Protein AF-A0A945PPF4-F1 (afdb_monomer)

Mean predicted aligned error: 4.34 Å

Foldseek 3Di:
DPDDDDDDDPDQFDADPNDTDGPVVLVVVLVVLLVVLCQQAPLQDCNHLQNVQLQDDAPDWRFGALLVLVLLVVQLVVCVVVVNPRFQQLVLVCLVCCVGNNHDPNDDDDPVSVVVSVVQGDSVQKDWQSVDVRTTIHGNDSSTGGHSVPPSVVSSVVVSVD

Radius of gyration: 17.94 Å; Cα contacts (8 Å, |Δi|>4): 223; chains: 1; bounding box: 41×38×49 Å

pLDDT: mean 92.94, std 6.59, range [69.12, 98.62]

Secondary structure (DSSP, 8-state):
--S-------SSEEEETTEEEEHHHHHHHHHHHHHHHHHHH-TT-TTSHHHHHTTSPTT--EE--HHHHHHHHHHHHHHHHTTTSS-TT-HHHHHHTT-SSS-----PPPHHHHHHHHHT--GGGEEEESSSSS-EEEESSTT-----TTTHHHHHHHHHT-

Sequence (162 aa):
MGTTWHATIVETAVFTNGNAIPTTVAFEAIVETLARVDTRMSTYKASSEISRFAQAAANTLFPVSQETCTVVTEALRIAALSKGAYDPTIMPLVNLWGFGPAKRELTAPDSAALQEALNLVDFTAIQSLADETPASLMRTRDDVSLDLSSVAKGYGVDVAAL

Nearest PDB structures (foldseek):
  6nxi-assembly1_A  TM=9.435E-01  e=2.105E-10  Vibrio cholerae
  4xgw-assembly2_D  TM=9.174E-01  e=3.645E-09  Escherichia coli K-12
  4xgv-assembly1_A  TM=8.963E-01  e=2.426E-09  Escherichia coli K-12
  3pnd-assembly2_D  TM=8.710E-01  e=2.037E-09  Salmonella enterica subsp. enterica serovar Typhimurium
  4xgv-assembly4_D  TM=9.224E-01  e=5.807E-09  Escherichia coli K-12

Structure (mmCIF, N/CA/C/O backbone):
data_AF-A0A945PPF4-F1
#
_entry.id   AF-A0A945PPF4-F1
#
loop_
_atom_site.group_PDB
_atom_site.id
_atom_site.type_symbol
_atom_site.label_atom_id
_atom_site.label_alt_id
_atom_site.label_comp_id
_atom_site.label_asym_id
_atom_site.label_entity_id
_atom_site.label_seq_id
_atom_site.pdbx_PDB_ins_code
_atom_site.Cartn_x
_atom_site.Cartn_y
_atom_site.Cartn_z
_atom_site.occupancy
_atom_site.B_iso_or_equiv
_atom_site.auth_seq_id
_atom_site.auth_comp_id
_atom_site.auth_asym_id
_atom_site.auth_atom_id
_atom_site.pdbx_PDB_model_num
ATOM 1 N N . MET A 1 1 ? 9.824 -6.946 -0.889 1.00 78.00 1 MET A N 1
ATOM 2 C CA . MET A 1 1 ? 8.444 -7.473 -0.884 1.00 78.00 1 MET A CA 1
ATOM 3 C C . MET A 1 1 ? 8.358 -8.902 -0.327 1.00 78.00 1 MET A C 1
ATOM 5 O O . MET A 1 1 ? 7.469 -9.642 -0.731 1.00 78.00 1 MET A O 1
ATOM 9 N N . GLY A 1 2 ? 9.260 -9.319 0.580 1.00 84.25 2 GLY A N 1
ATOM 10 C CA . GLY A 1 2 ? 9.201 -10.633 1.255 1.00 84.25 2 GLY A CA 1
ATOM 11 C C . GLY A 1 2 ? 9.084 -11.870 0.348 1.00 84.25 2 GLY A C 1
ATOM 12 O O . GLY A 1 2 ? 8.633 -12.914 0.800 1.00 84.25 2 GLY A O 1
ATOM 13 N N . THR A 1 3 ? 9.420 -11.749 -0.936 1.00 92.94 3 THR A N 1
ATOM 14 C CA . THR A 1 3 ? 9.198 -12.764 -1.971 1.00 92.94 3 THR A CA 1
ATOM 15 C C . THR A 1 3 ? 10.302 -12.678 -3.024 1.00 92.94 3 THR A C 1
ATOM 17 O O . THR A 1 3 ? 11.169 -11.804 -2.938 1.00 92.94 3 THR A O 1
ATOM 20 N N . THR A 1 4 ? 10.276 -13.576 -4.004 1.00 94.06 4 THR A N 1
ATOM 21 C CA . THR A 1 4 ? 11.195 -13.579 -5.148 1.00 94.06 4 THR A CA 1
ATOM 22 C C . THR A 1 4 ? 10.525 -12.963 -6.375 1.00 94.06 4 THR A C 1
ATOM 24 O O . THR A 1 4 ? 9.300 -12.900 -6.461 1.00 94.06 4 THR A O 1
ATOM 27 N N . TRP A 1 5 ? 11.328 -12.481 -7.318 1.00 94.25 5 TRP A N 1
ATOM 28 C CA . TRP A 1 5 ? 10.865 -11.988 -8.613 1.00 94.25 5 TRP A CA 1
ATOM 29 C C . TRP A 1 5 ? 11.662 -12.678 -9.720 1.00 94.25 5 TRP A C 1
ATOM 31 O O . TRP A 1 5 ? 12.764 -13.180 -9.490 1.00 94.25 5 TRP A O 1
ATOM 41 N N . HIS A 1 6 ? 11.088 -12.717 -10.916 1.00 93.56 6 HIS A N 1
ATOM 42 C CA . HIS A 1 6 ? 11.718 -13.271 -12.104 1.00 93.56 6 HIS A CA 1
ATOM 43 C C . HIS A 1 6 ? 11.379 -12.379 -13.296 1.00 93.56 6 HIS A C 1
ATOM 45 O O . HIS A 1 6 ? 10.218 -12.020 -13.477 1.00 93.56 6 HIS A O 1
ATOM 51 N N . ALA A 1 7 ? 12.383 -12.044 -14.104 1.00 91.88 7 ALA A N 1
ATOM 52 C CA . ALA A 1 7 ? 12.201 -11.354 -15.373 1.00 91.88 7 ALA A CA 1
ATOM 53 C C . ALA A 1 7 ? 12.996 -12.079 -16.463 1.00 91.88 7 ALA A C 1
ATOM 55 O O . ALA A 1 7 ? 14.106 -12.555 -16.219 1.00 91.88 7 ALA A O 1
ATOM 56 N N . THR A 1 8 ? 12.419 -12.154 -17.660 1.00 90.62 8 THR A N 1
ATOM 57 C CA . THR A 1 8 ? 13.063 -12.694 -18.860 1.00 90.62 8 THR A CA 1
ATOM 58 C C . THR A 1 8 ? 13.116 -11.590 -19.906 1.00 90.62 8 THR A C 1
ATOM 60 O O . THR A 1 8 ? 12.084 -11.016 -20.243 1.00 90.62 8 THR A O 1
ATOM 63 N N . ILE A 1 9 ? 14.310 -11.314 -20.429 1.00 87.75 9 ILE A N 1
ATOM 64 C CA . ILE A 1 9 ? 14.533 -10.352 -21.511 1.00 87.75 9 ILE A CA 1
ATOM 65 C C . ILE A 1 9 ? 15.003 -11.152 -22.727 1.00 87.75 9 ILE A C 1
ATOM 67 O O . ILE A 1 9 ? 15.995 -11.874 -22.645 1.00 87.75 9 ILE A O 1
ATOM 71 N N . VAL A 1 10 ? 14.252 -11.075 -23.828 1.00 84.12 10 VAL A N 1
ATOM 72 C CA . VAL A 1 10 ? 14.478 -11.901 -25.032 1.00 84.12 10 VAL A CA 1
ATOM 73 C C . VAL A 1 10 ? 15.497 -11.260 -25.986 1.00 84.12 10 VAL A C 1
ATOM 75 O O . VAL A 1 10 ? 16.092 -11.948 -26.812 1.00 84.12 10 VAL A O 1
ATOM 78 N N . GLU A 1 11 ? 15.745 -9.957 -25.851 1.00 77.88 11 GLU A N 1
ATOM 79 C CA . GLU A 1 11 ? 16.664 -9.201 -26.704 1.00 77.88 11 GLU A CA 1
ATOM 80 C C . GLU A 1 11 ? 18.039 -9.001 -26.048 1.00 77.88 11 GLU A C 1
ATOM 82 O O . GLU A 1 11 ? 18.174 -8.882 -24.827 1.00 77.88 11 GLU A O 1
ATOM 87 N N . THR A 1 12 ? 19.084 -8.924 -26.877 1.00 69.19 12 THR A N 1
ATOM 88 C CA . THR A 1 12 ? 20.457 -8.617 -26.433 1.00 69.19 12 THR A CA 1
ATOM 89 C C . THR A 1 12 ? 20.653 -7.147 -26.051 1.00 69.19 12 THR A C 1
ATOM 91 O O . THR A 1 12 ? 21.686 -6.795 -25.482 1.00 69.19 12 THR A O 1
ATOM 94 N N . ALA A 1 13 ? 19.687 -6.288 -26.383 1.00 74.00 13 ALA A N 1
ATOM 95 C CA . ALA A 1 13 ? 19.625 -4.895 -25.974 1.00 74.00 13 ALA A CA 1
ATOM 96 C C . ALA A 1 13 ? 18.167 -4.507 -25.705 1.00 74.00 13 ALA A C 1
ATOM 98 O O . ALA A 1 13 ? 17.277 -4.970 -26.407 1.00 74.00 13 ALA A O 1
ATOM 99 N N . VAL A 1 14 ? 17.934 -3.659 -24.706 1.00 79.19 14 VAL A N 1
ATOM 100 C CA . VAL A 1 14 ? 16.617 -3.079 -24.402 1.00 79.19 14 VAL A CA 1
ATOM 101 C C . VAL A 1 14 ? 16.599 -1.651 -24.926 1.00 79.19 14 VAL A C 1
ATOM 103 O O . VAL A 1 14 ? 17.584 -0.933 -24.772 1.00 79.19 14 VAL A O 1
ATOM 106 N N . PHE A 1 15 ? 15.506 -1.217 -25.547 1.00 79.38 15 PHE A N 1
ATOM 107 C CA . PHE A 1 15 ? 15.390 0.153 -26.045 1.00 79.38 15 PHE A CA 1
ATOM 108 C C . PHE A 1 15 ? 14.662 1.033 -25.034 1.00 79.38 15 PHE A C 1
ATOM 110 O O . PHE A 1 15 ? 13.486 0.818 -24.760 1.00 79.38 15 PHE A O 1
ATOM 117 N N . THR A 1 16 ? 15.340 2.059 -24.522 1.00 77.25 16 THR A N 1
ATOM 118 C CA . THR A 1 16 ? 14.752 3.064 -23.626 1.00 77.25 16 THR A CA 1
ATOM 119 C C . THR A 1 16 ? 14.950 4.449 -24.234 1.00 77.25 16 THR A C 1
ATOM 121 O O . THR A 1 16 ? 16.053 4.813 -24.647 1.00 77.25 16 THR A O 1
ATOM 124 N N . ASN A 1 17 ? 13.871 5.226 -24.376 1.00 80.56 17 ASN A N 1
ATOM 125 C CA . ASN A 1 17 ? 13.903 6.552 -25.018 1.00 80.56 17 ASN A CA 1
ATOM 126 C C . ASN A 1 17 ? 14.636 6.573 -26.381 1.00 80.56 17 ASN A C 1
ATOM 128 O O . ASN A 1 17 ? 15.354 7.520 -26.700 1.00 80.56 17 ASN A O 1
ATOM 132 N N . GLY A 1 18 ? 14.490 5.503 -27.171 1.00 81.38 18 GLY A N 1
ATOM 133 C CA . GLY A 1 18 ? 15.135 5.348 -28.481 1.00 81.38 18 GLY A CA 1
ATOM 134 C C . GLY A 1 18 ? 16.603 4.898 -28.454 1.00 81.38 18 GLY A C 1
ATOM 135 O O . GLY A 1 18 ? 17.180 4.703 -29.521 1.00 81.38 18 GLY A O 1
ATOM 136 N N . ASN A 1 19 ? 17.203 4.688 -27.279 1.00 83.69 19 ASN A N 1
ATOM 137 C CA . ASN A 1 19 ? 18.584 4.226 -27.131 1.00 83.69 19 ASN A CA 1
ATOM 138 C C . ASN A 1 19 ? 18.639 2.761 -26.694 1.00 83.69 19 ASN A C 1
ATOM 140 O O . ASN A 1 19 ? 17.922 2.350 -25.785 1.00 83.69 19 ASN A O 1
ATOM 144 N N . ALA A 1 20 ? 19.528 1.987 -27.315 1.00 87.94 20 ALA A N 1
ATOM 145 C CA . ALA A 1 20 ? 19.811 0.619 -26.904 1.00 87.94 20 ALA A CA 1
ATOM 146 C C . ALA A 1 20 ? 20.685 0.611 -25.638 1.00 87.94 20 ALA A C 1
ATOM 148 O O . ALA A 1 20 ? 21.783 1.172 -25.637 1.00 87.94 20 ALA A O 1
ATOM 149 N N . ILE A 1 21 ? 20.223 -0.058 -24.584 1.00 88.12 21 ILE A N 1
ATOM 150 C CA . ILE A 1 21 ? 20.992 -0.341 -23.371 1.00 88.12 21 ILE A CA 1
ATOM 151 C C . ILE A 1 21 ? 21.286 -1.845 -23.262 1.00 88.12 21 ILE A C 1
ATOM 153 O O . ILE A 1 21 ? 20.472 -2.665 -23.698 1.00 88.12 21 ILE A O 1
ATOM 157 N N . PRO A 1 22 ? 22.428 -2.244 -22.675 1.00 89.56 22 PRO A N 1
ATOM 158 C CA . PRO A 1 22 ? 22.711 -3.649 -22.412 1.00 89.56 22 PRO A CA 1
ATOM 159 C C . PRO A 1 22 ? 21.660 -4.280 -21.493 1.00 89.56 22 PRO A C 1
ATOM 161 O O . PRO A 1 22 ? 21.203 -3.654 -20.536 1.00 89.56 22 PRO A O 1
ATOM 164 N N . THR A 1 23 ? 21.350 -5.557 -21.713 1.00 89.00 23 THR A N 1
ATOM 165 C CA . THR A 1 23 ? 20.416 -6.325 -20.873 1.00 89.00 23 THR A CA 1
ATOM 166 C C . THR A 1 23 ? 20.809 -6.315 -19.389 1.00 89.00 23 THR A C 1
ATOM 168 O O . THR A 1 23 ? 19.937 -6.296 -18.527 1.00 89.00 23 THR A O 1
ATOM 171 N N . THR A 1 24 ? 22.107 -6.268 -19.064 1.00 90.00 24 THR A N 1
ATOM 172 C CA . THR A 1 24 ? 22.589 -6.152 -17.674 1.00 90.00 24 THR A CA 1
ATOM 173 C C . THR A 1 24 ? 22.162 -4.842 -17.015 1.00 90.00 24 THR A C 1
ATOM 175 O O . THR A 1 24 ? 21.696 -4.864 -15.882 1.00 90.00 24 THR A O 1
ATOM 178 N N . VAL A 1 25 ? 22.242 -3.724 -17.744 1.00 90.62 25 VAL A N 1
ATOM 179 C CA . VAL A 1 25 ? 21.806 -2.402 -17.264 1.00 90.62 25 VAL A CA 1
ATOM 180 C C . VAL A 1 25 ? 20.290 -2.382 -17.064 1.00 90.62 25 VAL A C 1
ATOM 182 O O . VAL A 1 25 ? 19.802 -1.861 -16.066 1.00 90.62 25 VAL A O 1
ATOM 185 N N . ALA A 1 26 ? 19.533 -3.007 -17.971 1.00 90.81 26 ALA A N 1
ATOM 186 C CA . ALA A 1 26 ? 18.088 -3.154 -17.808 1.00 90.81 26 ALA A CA 1
ATOM 187 C C . ALA A 1 26 ? 17.728 -3.982 -16.558 1.00 90.81 26 ALA A C 1
ATOM 189 O O . ALA A 1 26 ? 16.846 -3.599 -15.792 1.00 90.81 26 ALA A O 1
ATOM 190 N N . PHE A 1 27 ? 18.439 -5.085 -16.302 1.00 91.81 27 PHE A N 1
ATOM 191 C CA . PHE A 1 27 ? 18.239 -5.883 -15.088 1.00 91.81 27 PHE A CA 1
ATOM 192 C C . PHE A 1 27 ? 18.556 -5.106 -13.805 1.00 91.81 27 PHE A C 1
ATOM 194 O O . PHE A 1 27 ? 17.806 -5.219 -12.835 1.00 91.81 27 PHE A O 1
ATOM 201 N N . GLU A 1 28 ? 19.626 -4.311 -13.785 1.00 92.94 28 GLU A N 1
ATOM 202 C CA . GLU A 1 28 ? 19.952 -3.437 -12.651 1.00 92.94 28 GLU A CA 1
ATOM 203 C C . GLU A 1 28 ? 18.832 -2.416 -12.395 1.00 92.94 28 GLU A C 1
ATOM 205 O O . GLU A 1 28 ? 18.377 -2.279 -11.259 1.00 92.94 28 GLU A O 1
ATOM 210 N N . ALA A 1 29 ? 18.292 -1.794 -13.447 1.00 92.69 29 ALA A N 1
ATOM 211 C CA . ALA A 1 29 ? 17.169 -0.861 -13.333 1.00 92.69 29 ALA A CA 1
ATOM 212 C C . ALA A 1 29 ? 15.888 -1.520 -12.777 1.00 92.69 29 ALA A C 1
ATOM 214 O O . ALA A 1 29 ? 15.177 -0.915 -11.964 1.00 92.69 29 ALA A O 1
ATOM 215 N N . ILE A 1 30 ? 15.605 -2.775 -13.154 1.00 94.19 30 ILE A N 1
ATOM 216 C CA . ILE A 1 30 ? 14.503 -3.566 -12.578 1.00 94.19 30 ILE A CA 1
ATOM 217 C C . ILE A 1 30 ? 14.738 -3.787 -11.078 1.00 94.19 30 ILE A C 1
ATOM 219 O O . ILE A 1 30 ? 13.840 -3.540 -10.269 1.00 94.19 30 ILE A O 1
ATOM 223 N N . VAL A 1 31 ? 15.944 -4.213 -10.686 1.00 94.94 31 VAL A N 1
ATOM 224 C CA . VAL A 1 31 ? 16.310 -4.435 -9.275 1.00 94.94 31 VAL A CA 1
ATOM 225 C C . VAL A 1 31 ? 16.108 -3.163 -8.455 1.00 94.94 31 VAL A C 1
ATOM 227 O O . VAL A 1 31 ? 15.466 -3.202 -7.401 1.00 94.94 31 VAL A O 1
ATOM 230 N N . GLU A 1 32 ? 16.622 -2.035 -8.941 1.00 95.19 32 GLU A N 1
ATOM 231 C CA . GLU A 1 32 ? 16.499 -0.739 -8.276 1.00 95.19 32 GLU A CA 1
ATOM 232 C C . GLU A 1 32 ? 15.041 -0.297 -8.145 1.00 95.19 32 GLU A C 1
ATOM 234 O O . GLU A 1 32 ? 14.627 0.173 -7.084 1.00 95.19 32 GLU A O 1
ATOM 239 N N . THR A 1 33 ? 14.237 -0.496 -9.189 1.00 94.69 33 THR A N 1
ATOM 240 C CA . THR A 1 33 ? 12.810 -0.158 -9.187 1.00 94.69 33 THR A CA 1
ATOM 241 C C . THR A 1 33 ? 12.045 -0.971 -8.149 1.00 94.69 33 THR A C 1
ATOM 243 O O . THR A 1 33 ? 11.348 -0.399 -7.307 1.00 94.69 33 THR A O 1
ATOM 246 N N . LEU A 1 34 ? 12.228 -2.292 -8.122 1.00 95.38 34 LEU A N 1
ATOM 247 C CA . LEU A 1 34 ? 11.571 -3.154 -7.137 1.00 95.38 34 LEU A CA 1
ATOM 248 C C . LEU A 1 34 ? 12.017 -2.824 -5.703 1.00 95.38 34 LEU A C 1
ATOM 250 O O . LEU A 1 34 ? 11.193 -2.813 -4.782 1.00 95.38 34 LEU A O 1
ATOM 254 N N . ALA A 1 35 ? 13.300 -2.508 -5.500 1.00 94.50 35 ALA A N 1
ATOM 255 C CA . ALA A 1 35 ? 13.830 -2.090 -4.203 1.00 94.50 35 ALA A CA 1
ATOM 256 C C . ALA A 1 35 ? 13.280 -0.724 -3.753 1.00 94.50 35 ALA A C 1
ATOM 258 O O . ALA A 1 35 ? 12.979 -0.540 -2.565 1.00 94.50 35 ALA A O 1
ATOM 259 N N . ARG A 1 36 ? 13.115 0.222 -4.686 1.00 95.50 36 ARG A N 1
ATOM 260 C CA . ARG A 1 36 ? 12.523 1.545 -4.448 1.00 95.50 36 ARG A CA 1
ATOM 261 C C . ARG A 1 36 ? 11.064 1.426 -4.025 1.00 95.50 36 ARG A C 1
ATOM 263 O O . ARG A 1 36 ? 10.710 1.960 -2.972 1.00 95.50 36 ARG A O 1
ATOM 270 N N . VAL A 1 37 ? 10.252 0.679 -4.777 1.00 95.50 37 VAL A N 1
ATOM 271 C CA . VAL A 1 37 ? 8.836 0.437 -4.448 1.00 95.50 37 VAL A CA 1
ATOM 272 C C . VAL A 1 37 ? 8.709 -0.224 -3.078 1.00 95.50 37 VAL A C 1
ATOM 274 O O . VAL A 1 37 ? 7.949 0.245 -2.236 1.00 95.50 37 VAL A O 1
ATOM 277 N N . ASP A 1 38 ? 9.510 -1.254 -2.791 1.00 94.25 38 ASP A N 1
ATOM 278 C CA . ASP A 1 38 ? 9.495 -1.911 -1.480 1.00 94.25 38 ASP A CA 1
ATOM 279 C C . ASP A 1 38 ? 9.882 -0.962 -0.337 1.00 94.25 38 ASP A C 1
ATOM 281 O O . ASP A 1 38 ? 9.284 -0.984 0.735 1.00 94.25 38 ASP A O 1
ATOM 285 N N . THR A 1 39 ? 10.881 -0.109 -0.545 1.00 93.62 39 THR A N 1
ATOM 286 C CA . THR A 1 39 ? 11.326 0.842 0.481 1.00 93.62 39 THR A CA 1
ATOM 287 C C . THR A 1 39 ? 10.289 1.928 0.743 1.00 93.62 39 THR A C 1
ATOM 289 O O . THR A 1 39 ? 10.143 2.352 1.886 1.00 93.62 39 THR A O 1
ATOM 292 N N . ARG A 1 40 ? 9.527 2.338 -0.274 1.00 95.12 40 ARG A N 1
ATOM 293 C CA . ARG A 1 40 ? 8.453 3.329 -0.139 1.00 95.12 40 ARG A CA 1
ATOM 294 C C . ARG A 1 40 ? 7.178 2.737 0.455 1.00 95.12 40 ARG A C 1
ATOM 296 O O . ARG A 1 40 ? 6.592 3.361 1.335 1.00 95.12 40 ARG A O 1
ATOM 303 N N . MET A 1 41 ? 6.789 1.535 0.021 1.00 96.62 41 MET A N 1
ATOM 304 C CA . MET A 1 41 ? 5.433 1.004 0.212 1.00 96.62 41 MET A CA 1
ATOM 305 C C . MET A 1 41 ? 5.314 -0.182 1.183 1.00 96.62 41 MET A C 1
ATOM 307 O O . MET A 1 41 ? 4.221 -0.699 1.395 1.00 96.62 41 MET A O 1
ATOM 311 N N . SER A 1 42 ? 6.415 -0.640 1.786 1.00 95.00 42 SER A N 1
ATOM 312 C CA . SER A 1 42 ? 6.386 -1.783 2.708 1.00 95.00 42 SER A CA 1
ATOM 313 C C . SER A 1 42 ? 5.773 -1.435 4.064 1.00 95.00 42 SER A C 1
ATOM 315 O O . SER A 1 42 ? 6.233 -0.522 4.747 1.00 95.00 42 SER A O 1
ATOM 317 N N . THR A 1 43 ? 4.815 -2.240 4.514 1.00 92.88 43 THR A N 1
ATOM 318 C CA . THR A 1 43 ? 4.269 -2.205 5.881 1.00 92.88 43 THR A CA 1
ATOM 319 C C . THR A 1 43 ? 5.221 -2.796 6.931 1.00 92.88 43 THR A C 1
ATOM 321 O O . THR A 1 43 ? 5.004 -2.639 8.126 1.00 92.88 43 THR A O 1
ATOM 324 N N . TYR A 1 44 ? 6.301 -3.458 6.502 1.00 91.25 44 TYR A N 1
ATOM 325 C CA . TYR A 1 44 ? 7.281 -4.115 7.377 1.00 91.25 44 TYR A CA 1
ATOM 326 C C . TYR A 1 44 ? 8.507 -3.240 7.672 1.00 91.25 44 TYR A C 1
ATOM 328 O O . TYR A 1 44 ? 9.282 -3.540 8.580 1.00 91.25 44 TYR A O 1
ATOM 336 N N . LYS A 1 45 ? 8.719 -2.171 6.896 1.00 94.12 45 LYS A N 1
ATOM 337 C CA . LYS A 1 45 ? 9.845 -1.243 7.059 1.00 94.12 45 LYS A CA 1
ATOM 338 C C . LYS A 1 45 ? 9.362 0.021 7.760 1.00 94.12 45 LYS A C 1
ATOM 340 O O . LYS A 1 45 ? 8.686 0.831 7.141 1.00 94.12 45 LYS A O 1
ATOM 345 N N . ALA A 1 46 ? 9.794 0.243 9.001 1.00 93.81 46 ALA A N 1
ATOM 346 C CA . ALA A 1 46 ? 9.427 1.438 9.771 1.00 93.81 46 ALA A CA 1
ATOM 347 C C . ALA A 1 46 ? 9.803 2.768 9.080 1.00 93.81 46 ALA A C 1
ATOM 349 O O . ALA A 1 46 ? 9.170 3.792 9.316 1.00 93.81 46 ALA A O 1
ATOM 350 N N . SER A 1 47 ? 10.819 2.757 8.209 1.00 95.44 47 SER A N 1
ATOM 351 C CA . SER A 1 47 ? 11.246 3.924 7.430 1.00 95.44 47 SER A CA 1
ATOM 352 C C . SER A 1 47 ? 10.412 4.192 6.171 1.00 95.44 47 SER A C 1
ATOM 354 O O . SER A 1 47 ? 10.601 5.239 5.543 1.00 95.44 47 SER A O 1
ATOM 356 N N . SER A 1 48 ? 9.507 3.284 5.787 1.00 97.00 48 SER A N 1
ATOM 357 C CA . SER A 1 48 ? 8.698 3.438 4.577 1.00 97.00 48 SER A CA 1
ATOM 358 C C . SER A 1 48 ? 7.752 4.631 4.673 1.00 97.00 48 SER A C 1
ATOM 360 O O . SER A 1 48 ? 7.404 5.090 5.763 1.00 97.00 48 SER A O 1
ATOM 362 N N . GLU A 1 49 ? 7.337 5.163 3.523 1.00 97.25 49 GLU A N 1
ATOM 363 C CA . GLU A 1 49 ? 6.407 6.294 3.484 1.00 97.25 49 GLU A CA 1
ATOM 364 C C . GLU A 1 49 ? 5.083 5.928 4.155 1.00 97.25 49 GLU A C 1
ATOM 366 O O . GLU A 1 49 ? 4.560 6.722 4.927 1.00 97.25 49 GLU A O 1
ATOM 371 N N . ILE A 1 50 ? 4.601 4.700 3.949 1.00 95.94 50 ILE A N 1
ATOM 372 C CA . ILE A 1 50 ? 3.316 4.235 4.489 1.00 95.94 50 ILE A CA 1
ATOM 373 C C . ILE A 1 50 ? 3.393 4.034 6.004 1.00 95.94 50 ILE A C 1
ATOM 375 O O . ILE A 1 50 ? 2.475 4.414 6.727 1.00 95.94 50 ILE A O 1
ATOM 379 N N . SER A 1 51 ? 4.511 3.489 6.500 1.00 95.31 51 SER A N 1
ATOM 380 C CA . SER A 1 51 ? 4.718 3.307 7.942 1.00 95.31 51 SER A CA 1
ATOM 381 C C . SER A 1 51 ? 4.862 4.645 8.661 1.00 95.31 51 SER A C 1
ATOM 383 O O . SER A 1 51 ? 4.319 4.813 9.748 1.00 95.31 51 SER A O 1
ATOM 385 N N . ARG A 1 52 ? 5.550 5.623 8.054 1.00 96.75 52 ARG A N 1
ATOM 386 C CA . ARG A 1 52 ? 5.647 6.983 8.606 1.00 96.75 52 ARG A CA 1
ATOM 387 C C . ARG A 1 52 ? 4.317 7.734 8.522 1.00 96.75 52 ARG A C 1
ATOM 389 O O . ARG A 1 52 ? 3.970 8.423 9.474 1.00 96.75 52 ARG A O 1
ATOM 396 N N . PHE A 1 53 ? 3.562 7.567 7.436 1.00 97.00 53 PHE A N 1
ATOM 397 C CA . PHE A 1 53 ? 2.226 8.145 7.285 1.00 97.00 53 PHE A CA 1
ATOM 398 C C . PHE A 1 53 ? 1.263 7.654 8.373 1.00 97.00 53 PHE A C 1
ATOM 400 O O . PHE A 1 53 ? 0.544 8.461 8.953 1.00 97.00 53 PHE A O 1
ATOM 407 N N . ALA A 1 54 ? 1.303 6.364 8.722 1.00 94.38 54 ALA A N 1
ATOM 408 C CA . ALA A 1 54 ? 0.490 5.806 9.807 1.00 94.38 54 ALA A CA 1
ATOM 409 C C . ALA A 1 54 ? 0.776 6.440 11.188 1.00 94.38 54 ALA A C 1
ATOM 411 O O . ALA A 1 54 ? -0.053 6.341 12.087 1.00 94.38 54 ALA A O 1
ATOM 412 N N . GLN A 1 55 ? 1.932 7.095 11.359 1.00 94.38 55 GLN A N 1
ATOM 413 C CA . GLN A 1 55 ? 2.323 7.809 12.583 1.00 94.38 55 GLN A CA 1
ATOM 414 C C . GLN A 1 55 ? 2.078 9.326 12.506 1.00 94.38 55 GLN A C 1
ATOM 416 O O . GLN A 1 55 ? 2.296 10.034 13.489 1.00 94.38 55 GLN A O 1
ATOM 421 N N . ALA A 1 56 ? 1.673 9.856 11.348 1.00 94.94 56 ALA A N 1
ATOM 422 C CA . ALA A 1 56 ? 1.417 11.282 11.169 1.00 94.94 56 ALA A CA 1
ATOM 423 C C . ALA A 1 56 ? 0.092 11.685 11.826 1.00 94.94 56 ALA A C 1
ATOM 425 O O . ALA A 1 56 ? -0.862 10.916 11.813 1.00 94.94 56 ALA A O 1
ATOM 426 N N . ALA A 1 57 ? -0.005 12.896 12.371 1.00 96.69 57 ALA A N 1
ATOM 427 C CA . ALA A 1 57 ? -1.244 13.353 12.998 1.00 96.69 57 ALA A CA 1
ATOM 428 C C . ALA A 1 57 ? -2.396 13.455 11.981 1.00 96.69 57 ALA A C 1
ATOM 430 O O . ALA A 1 57 ? -2.200 13.850 10.827 1.00 96.69 57 ALA A O 1
ATOM 431 N N . ALA A 1 58 ? -3.610 13.133 12.411 1.00 97.50 58 ALA A N 1
ATOM 432 C CA . ALA A 1 58 ? -4.812 13.332 11.622 1.00 97.50 58 ALA A CA 1
ATOM 433 C C . ALA A 1 58 ? -4.981 14.803 11.218 1.00 97.50 58 ALA A C 1
ATOM 435 O O . ALA A 1 58 ? -4.589 15.726 11.932 1.00 97.50 58 ALA A O 1
ATOM 436 N N . ASN A 1 59 ? -5.598 15.016 10.059 1.00 97.62 59 ASN A N 1
ATOM 437 C CA . ASN A 1 59 ? -5.840 16.317 9.440 1.00 97.62 59 ASN A CA 1
ATOM 438 C C . ASN A 1 59 ? -4.555 17.108 9.143 1.00 97.62 59 ASN A C 1
ATOM 440 O O . ASN A 1 59 ? -4.581 18.335 9.057 1.00 97.62 59 ASN A O 1
ATOM 444 N N . THR A 1 60 ? -3.429 16.409 8.969 1.00 96.81 60 THR A N 1
ATOM 445 C CA . THR A 1 60 ? -2.174 16.995 8.494 1.00 96.81 60 THR A CA 1
ATOM 446 C C . THR A 1 60 ? -1.791 16.425 7.136 1.00 96.81 60 THR A C 1
ATOM 448 O O . THR A 1 60 ? -1.955 15.231 6.877 1.00 96.81 60 THR A O 1
ATOM 451 N N . LEU A 1 61 ? -1.288 17.294 6.257 1.00 97.06 61 LEU A N 1
ATOM 452 C CA . LEU A 1 61 ? -0.708 16.871 4.989 1.00 97.06 61 LEU A CA 1
ATOM 453 C C . LEU A 1 61 ? 0.625 16.182 5.260 1.00 97.06 61 LEU A C 1
ATOM 455 O O . LEU A 1 61 ? 1.536 16.774 5.840 1.00 97.06 61 LEU A O 1
ATOM 459 N N . PHE A 1 62 ? 0.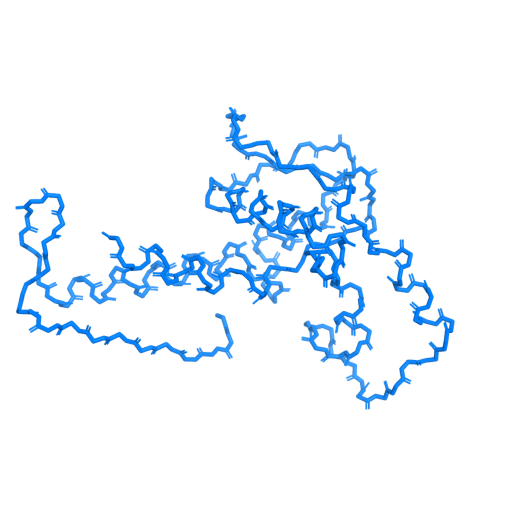739 14.939 4.811 1.00 97.69 62 PHE A N 1
ATOM 460 C CA . PHE A 1 62 ? 1.959 14.159 4.882 1.00 97.69 62 PHE A CA 1
ATOM 461 C C . PHE A 1 62 ? 2.537 13.988 3.471 1.00 97.69 62 PHE A C 1
ATOM 463 O O . PHE A 1 62 ? 1.959 13.248 2.666 1.00 97.69 62 PHE A O 1
ATOM 470 N N . PRO A 1 63 ? 3.665 14.649 3.152 1.00 97.81 63 PRO A N 1
ATOM 471 C CA . PRO A 1 63 ? 4.303 14.522 1.849 1.00 97.81 63 PRO A CA 1
ATOM 472 C C . PRO A 1 63 ? 4.761 13.089 1.571 1.00 97.81 63 PRO A C 1
ATOM 474 O O . PRO A 1 63 ? 5.406 12.452 2.411 1.00 97.81 63 PRO A O 1
ATOM 477 N N . VAL A 1 64 ? 4.486 12.613 0.362 1.00 97.75 64 VAL A N 1
ATOM 478 C CA . VAL A 1 64 ? 4.920 11.308 -0.146 1.00 97.75 64 VAL A CA 1
ATOM 479 C C . VAL A 1 64 ? 5.453 11.444 -1.568 1.00 97.75 64 VAL A C 1
ATOM 481 O O . VAL A 1 64 ? 5.270 12.458 -2.240 1.00 97.75 64 VAL A O 1
ATOM 484 N N . SER A 1 65 ? 6.118 10.406 -2.061 1.00 97.12 65 SER A N 1
ATOM 485 C CA . SER A 1 65 ? 6.455 10.329 -3.478 1.00 97.12 65 SER A CA 1
ATOM 486 C C . SER A 1 65 ? 5.207 10.267 -4.372 1.00 97.12 65 SER A C 1
ATOM 488 O O . SER A 1 65 ? 4.167 9.728 -3.985 1.00 97.12 65 SER A O 1
ATOM 490 N N . GLN A 1 66 ? 5.341 10.739 -5.619 1.00 96.25 66 GLN A N 1
ATOM 491 C CA . GLN A 1 66 ? 4.288 10.599 -6.633 1.00 96.25 66 GLN A CA 1
ATOM 492 C C . GLN A 1 66 ? 3.882 9.133 -6.840 1.00 96.25 66 GLN A C 1
ATOM 494 O O . GLN A 1 66 ? 2.703 8.839 -7.022 1.00 96.25 66 GLN A O 1
ATOM 499 N N . GLU A 1 67 ? 4.851 8.211 -6.782 1.00 95.69 67 GLU A N 1
ATOM 500 C CA . GLU A 1 67 ? 4.610 6.769 -6.906 1.00 95.69 67 GLU A CA 1
ATOM 501 C C . GLU A 1 67 ? 3.664 6.276 -5.799 1.00 95.69 67 GLU A C 1
ATOM 503 O O . GLU A 1 67 ? 2.651 5.642 -6.085 1.00 95.69 67 GLU A O 1
ATOM 508 N N . THR A 1 68 ? 3.942 6.617 -4.536 1.00 97.75 68 THR A N 1
ATOM 509 C CA . THR A 1 68 ? 3.080 6.247 -3.402 1.00 97.75 68 THR A CA 1
ATOM 510 C C . THR A 1 68 ? 1.702 6.878 -3.513 1.00 97.75 68 THR A C 1
ATOM 512 O O . THR A 1 68 ? 0.708 6.184 -3.310 1.00 97.75 68 THR A O 1
ATOM 515 N N . CYS A 1 69 ? 1.621 8.162 -3.873 1.00 97.75 69 CYS A N 1
ATOM 516 C CA . CYS A 1 69 ? 0.331 8.825 -4.044 1.00 97.75 69 CYS A CA 1
ATOM 517 C C . CYS A 1 69 ? -0.501 8.137 -5.138 1.00 97.75 69 CYS A C 1
ATOM 519 O O . CYS A 1 69 ? -1.658 7.813 -4.898 1.00 97.75 69 CYS A O 1
ATOM 521 N N . THR A 1 70 ? 0.116 7.791 -6.274 1.00 96.94 70 THR A N 1
ATOM 522 C CA . THR A 1 70 ? -0.530 7.066 -7.384 1.00 96.94 70 THR A CA 1
ATOM 523 C C . THR A 1 70 ? -1.123 5.733 -6.925 1.00 96.94 70 THR A C 1
ATOM 525 O O . THR A 1 70 ? -2.287 5.444 -7.200 1.00 96.94 70 THR A O 1
ATOM 528 N N . VAL A 1 71 ? -0.349 4.929 -6.188 1.00 98.06 71 VAL A N 1
ATOM 529 C CA . VAL A 1 71 ? -0.817 3.624 -5.693 1.00 98.06 71 VAL A CA 1
ATOM 530 C C . VAL A 1 71 ? -1.946 3.781 -4.678 1.00 98.06 71 VAL A C 1
ATOM 532 O O . VAL A 1 71 ? -2.913 3.023 -4.727 1.00 98.06 71 VAL A O 1
ATOM 535 N N . VAL A 1 72 ? -1.867 4.768 -3.781 1.00 98.38 72 VAL A N 1
ATOM 536 C CA . VAL A 1 72 ? -2.941 5.038 -2.813 1.00 98.38 72 VAL A CA 1
ATOM 537 C C . VAL A 1 72 ? -4.205 5.521 -3.519 1.00 98.38 72 VAL A C 1
ATOM 539 O O . VAL A 1 72 ? -5.280 5.005 -3.228 1.00 98.38 72 VAL A O 1
ATOM 542 N N . THR A 1 73 ? -4.101 6.445 -4.476 1.00 98.38 73 THR A N 1
ATOM 543 C CA . THR A 1 73 ? -5.246 6.913 -5.270 1.00 98.38 73 THR A CA 1
ATOM 544 C C . THR A 1 73 ? -5.953 5.748 -5.957 1.00 98.38 73 THR A C 1
ATOM 546 O O . THR A 1 73 ? -7.177 5.634 -5.872 1.00 98.38 73 THR A O 1
ATOM 549 N N . GLU A 1 74 ? -5.199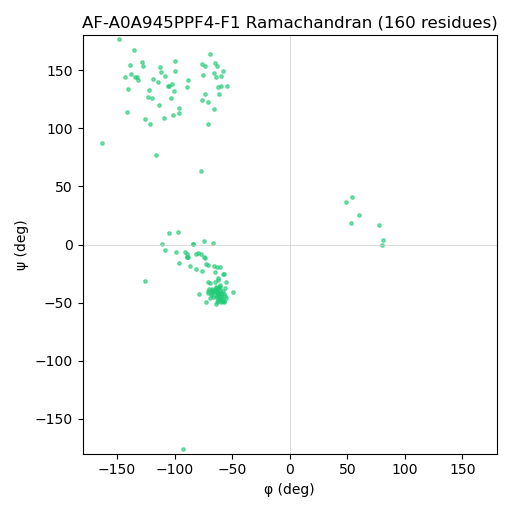 4.844 -6.583 1.00 98.31 74 GLU A N 1
ATOM 550 C CA . GLU A 1 74 ? -5.776 3.678 -7.251 1.00 98.31 74 GLU A CA 1
ATOM 551 C C . GLU A 1 74 ? -6.407 2.693 -6.257 1.00 98.31 74 GLU A C 1
ATOM 553 O O . GLU A 1 74 ? -7.515 2.204 -6.483 1.00 98.31 74 GLU A O 1
ATOM 558 N N . ALA A 1 75 ? -5.766 2.458 -5.111 1.00 98.50 75 ALA A N 1
ATOM 559 C CA . ALA A 1 75 ? -6.320 1.623 -4.052 1.00 98.50 75 ALA A CA 1
ATOM 560 C C . ALA A 1 75 ? -7.661 2.171 -3.525 1.00 98.50 75 ALA A C 1
ATOM 562 O O . ALA A 1 75 ? -8.631 1.422 -3.396 1.00 98.50 75 ALA A O 1
ATOM 563 N N . LEU A 1 76 ? -7.757 3.482 -3.283 1.00 98.62 76 LEU A N 1
ATOM 564 C CA . LEU A 1 76 ? -9.002 4.135 -2.859 1.00 98.62 76 LEU A CA 1
ATOM 565 C C . LEU A 1 76 ? -10.085 4.053 -3.942 1.00 98.62 76 LEU A C 1
ATOM 567 O O . LEU A 1 76 ? -11.253 3.803 -3.636 1.00 98.62 76 LEU A O 1
ATOM 571 N N . ARG A 1 77 ? -9.707 4.197 -5.218 1.00 98.50 77 ARG A N 1
ATOM 572 C CA . ARG A 1 77 ? -10.623 4.029 -6.354 1.00 98.50 77 ARG A CA 1
ATOM 573 C C . ARG A 1 77 ? -11.201 2.611 -6.401 1.00 98.50 77 ARG A C 1
ATOM 575 O O . ARG A 1 77 ? -12.413 2.454 -6.550 1.00 98.50 77 ARG A O 1
ATOM 582 N N . ILE A 1 78 ? -10.364 1.582 -6.246 1.00 98.50 78 ILE A N 1
ATOM 583 C CA . ILE A 1 78 ? -10.795 0.174 -6.202 1.00 98.50 78 ILE A CA 1
ATOM 584 C C . ILE A 1 78 ? -11.676 -0.085 -4.970 1.00 98.50 78 ILE A C 1
ATOM 586 O O . ILE A 1 78 ? -12.694 -0.774 -5.082 1.00 98.50 78 ILE A O 1
ATOM 590 N N . ALA A 1 79 ? -11.348 0.499 -3.815 1.00 98.62 79 ALA A N 1
ATOM 591 C CA . ALA A 1 79 ? -12.162 0.382 -2.605 1.00 98.62 79 ALA A CA 1
ATOM 592 C C . ALA A 1 79 ? -13.575 0.938 -2.815 1.00 98.62 79 ALA A C 1
ATOM 594 O O . ALA A 1 79 ? -14.565 0.254 -2.545 1.00 98.62 79 ALA A O 1
ATOM 595 N N . ALA A 1 80 ? -13.683 2.124 -3.417 1.00 98.50 80 ALA A N 1
ATOM 596 C CA . ALA A 1 80 ? -14.965 2.727 -3.763 1.00 98.50 80 ALA A CA 1
ATOM 597 C C . ALA A 1 80 ? -15.758 1.877 -4.775 1.00 98.50 80 ALA A C 1
ATOM 599 O O . ALA A 1 80 ? -16.939 1.599 -4.558 1.00 98.50 80 ALA A O 1
ATOM 600 N N . LEU A 1 81 ? -15.121 1.412 -5.857 1.00 98.62 81 LEU A N 1
ATOM 601 C CA . LEU A 1 81 ? -15.778 0.592 -6.887 1.00 98.62 81 LEU A CA 1
ATOM 602 C C . LEU A 1 81 ? -16.265 -0.759 -6.361 1.00 98.62 81 LEU A C 1
ATOM 604 O O . LEU A 1 81 ? -17.324 -1.240 -6.763 1.00 98.62 81 LEU A O 1
ATOM 608 N N . SER A 1 82 ? -15.499 -1.361 -5.456 1.00 98.44 82 SER A N 1
ATOM 609 C CA . SER A 1 82 ? -15.829 -2.639 -4.828 1.00 98.44 82 SER A CA 1
ATOM 610 C C . SER A 1 82 ? -16.763 -2.501 -3.621 1.00 98.44 82 SER A C 1
ATOM 612 O O . SER A 1 82 ? -17.118 -3.511 -3.015 1.00 98.44 82 SER A O 1
ATOM 614 N N . LYS A 1 83 ? -17.179 -1.273 -3.273 1.00 97.88 83 LYS A N 1
ATOM 615 C CA . LYS A 1 83 ? -18.002 -0.95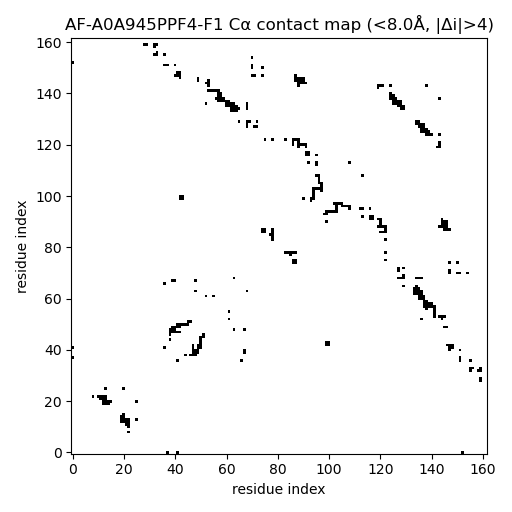9 -2.093 1.00 97.88 83 LYS A CA 1
ATOM 616 C C . LYS A 1 83 ? -17.388 -1.495 -0.790 1.00 97.88 83 LYS A C 1
ATOM 618 O O . LYS A 1 83 ? -18.102 -2.030 0.053 1.00 97.88 83 LYS A O 1
ATOM 623 N N . GLY A 1 84 ? -16.067 -1.380 -0.656 1.00 96.56 84 GLY A N 1
ATOM 624 C CA . GLY A 1 84 ? -15.309 -1.827 0.516 1.00 96.56 84 GLY A CA 1
ATOM 625 C C . GLY A 1 84 ? -14.985 -3.323 0.552 1.00 96.56 84 GLY A C 1
ATOM 626 O O . GLY A 1 84 ? -14.401 -3.782 1.527 1.00 96.56 84 GLY A O 1
ATOM 627 N N . ALA A 1 85 ? -15.321 -4.108 -0.483 1.00 97.38 85 ALA A N 1
ATOM 628 C CA . ALA A 1 85 ? -14.864 -5.502 -0.551 1.00 97.38 85 ALA A CA 1
ATOM 629 C C . ALA A 1 85 ? -13.330 -5.595 -0.683 1.00 97.38 85 ALA A C 1
ATOM 631 O O . ALA A 1 85 ? -12.711 -6.523 -0.167 1.00 97.38 85 ALA A O 1
ATOM 632 N N . TYR A 1 86 ? -12.725 -4.617 -1.358 1.00 98.25 86 TYR A N 1
ATOM 633 C CA . TYR A 1 86 ? -11.316 -4.274 -1.227 1.00 98.25 86 TYR A CA 1
ATOM 634 C C . TYR A 1 86 ? -11.200 -3.048 -0.317 1.00 98.25 86 TYR A C 1
ATOM 636 O O . TYR A 1 86 ? -11.898 -2.062 -0.544 1.00 98.25 86 TYR A O 1
ATOM 644 N N . ASP A 1 87 ? -10.307 -3.080 0.670 1.00 98.44 87 ASP A N 1
ATOM 645 C CA . ASP A 1 87 ? -10.062 -1.941 1.556 1.00 98.44 87 ASP A CA 1
ATOM 646 C C . ASP A 1 87 ? -8.557 -1.830 1.870 1.00 98.44 87 ASP A C 1
ATOM 648 O O . ASP A 1 87 ? -8.004 -2.721 2.523 1.00 98.44 87 ASP A O 1
ATOM 652 N N . PRO A 1 88 ? -7.862 -0.763 1.426 1.00 98.12 88 PRO A N 1
ATOM 653 C CA . PRO A 1 88 ? -6.444 -0.576 1.707 1.00 98.12 88 PRO A CA 1
ATOM 654 C C . PRO A 1 88 ? -6.173 -0.149 3.152 1.00 98.12 88 PRO A C 1
ATOM 656 O O . PRO A 1 88 ? -5.026 0.104 3.485 1.00 98.12 88 PRO A O 1
ATOM 659 N N . THR A 1 89 ? -7.183 -0.046 4.015 1.00 98.06 89 THR A N 1
ATOM 660 C CA . THR A 1 89 ? -7.049 0.252 5.448 1.00 98.06 89 THR A CA 1
ATOM 661 C C . THR A 1 89 ? -7.252 -0.965 6.348 1.00 98.06 89 THR A C 1
ATOM 663 O O . THR A 1 89 ? -7.280 -0.853 7.569 1.00 98.06 89 THR A O 1
ATOM 666 N N . ILE A 1 90 ? -7.313 -2.164 5.760 1.00 97.12 90 ILE A N 1
ATOM 667 C CA . ILE A 1 90 ? -7.531 -3.449 6.445 1.00 97.12 90 ILE A CA 1
ATOM 668 C C . ILE A 1 90 ? -6.385 -3.888 7.382 1.00 97.12 90 ILE A C 1
ATOM 670 O O . ILE A 1 90 ? -6.455 -4.946 8.014 1.00 97.12 90 ILE A O 1
ATOM 674 N N . MET A 1 91 ? -5.332 -3.077 7.514 1.00 94.81 91 MET A N 1
ATOM 675 C CA . MET A 1 91 ? -4.146 -3.358 8.327 1.00 94.81 91 MET A CA 1
ATOM 676 C C . MET A 1 91 ? -4.456 -3.817 9.771 1.00 94.81 91 MET A C 1
ATOM 678 O O . MET A 1 91 ? -3.808 -4.760 10.235 1.00 94.81 91 MET A O 1
ATOM 682 N N . PRO A 1 92 ? -5.440 -3.245 10.501 1.00 94.44 92 PRO A N 1
ATOM 683 C CA . PRO A 1 92 ? -5.812 -3.723 11.835 1.00 94.44 92 PRO A CA 1
ATOM 684 C C . PRO A 1 92 ? -6.255 -5.191 11.850 1.00 94.44 92 PRO A C 1
ATOM 686 O O . PRO A 1 92 ? -5.824 -5.955 12.713 1.00 94.44 92 PRO A O 1
ATOM 689 N N . LEU A 1 93 ? -7.047 -5.618 10.860 1.00 94.62 93 LEU A N 1
ATOM 690 C CA . LEU A 1 93 ? -7.474 -7.012 10.716 1.00 94.62 93 LEU A CA 1
ATOM 691 C C . LEU A 1 93 ? -6.309 -7.909 10.284 1.00 94.62 93 LEU A C 1
ATOM 693 O O . LEU A 1 93 ? -6.128 -8.988 10.843 1.00 94.62 93 LEU A O 1
ATOM 697 N N . VAL A 1 94 ? -5.475 -7.454 9.348 1.00 93.69 94 VAL A N 1
ATOM 698 C CA . VAL A 1 94 ? -4.266 -8.177 8.911 1.00 93.69 94 VAL A CA 1
ATOM 699 C C . VAL A 1 94 ? -3.339 -8.468 10.096 1.00 93.69 94 VAL A C 1
ATOM 701 O O . VAL A 1 94 ? -2.865 -9.595 10.253 1.00 93.69 94 VAL A O 1
ATOM 704 N N . ASN A 1 95 ? -3.129 -7.484 10.972 1.00 92.06 95 ASN A N 1
ATOM 705 C CA . ASN A 1 95 ? -2.356 -7.647 12.202 1.00 92.06 95 ASN A CA 1
ATOM 706 C C . ASN A 1 95 ? -3.054 -8.569 13.211 1.00 92.06 95 ASN A C 1
ATOM 708 O O . ASN A 1 95 ? -2.397 -9.427 13.800 1.00 92.06 95 ASN A O 1
ATOM 712 N N . LEU A 1 96 ? -4.370 -8.420 13.404 1.00 92.56 96 LEU A N 1
ATOM 713 C CA . LEU A 1 96 ? -5.147 -9.242 14.337 1.00 92.56 96 LEU A CA 1
ATOM 714 C C . LEU A 1 96 ? -5.049 -10.737 14.001 1.00 92.56 96 LEU A C 1
ATOM 716 O O . LEU A 1 96 ? -4.894 -11.555 14.906 1.00 92.56 96 LEU A O 1
ATOM 720 N N . TRP A 1 97 ? -5.082 -11.075 12.712 1.00 92.06 97 TRP A N 1
ATOM 721 C CA . TRP A 1 97 ? -4.964 -12.444 12.203 1.00 92.06 97 TRP A CA 1
ATOM 722 C C . TRP A 1 97 ? -3.515 -12.937 12.037 1.00 92.06 97 TRP A C 1
ATOM 724 O O . TRP A 1 97 ? -3.301 -14.071 11.616 1.00 92.06 97 TRP A O 1
ATOM 734 N N . GLY A 1 98 ? -2.511 -12.115 12.366 1.00 90.12 98 GLY A N 1
ATOM 735 C CA . GLY A 1 98 ? -1.096 -12.504 12.319 1.00 90.12 98 GLY A CA 1
ATOM 736 C C . GLY A 1 98 ? -0.470 -12.532 10.919 1.00 90.12 98 GLY A C 1
ATOM 737 O O . GLY A 1 98 ? 0.599 -13.112 10.744 1.00 90.12 98 GLY A O 1
ATOM 738 N N . PHE A 1 99 ? -1.102 -11.904 9.924 1.00 89.94 99 PHE A N 1
ATOM 739 C CA . PHE A 1 99 ? -0.559 -11.763 8.564 1.00 89.94 99 PHE A CA 1
ATOM 740 C C . PHE A 1 99 ? 0.307 -10.507 8.379 1.00 89.94 99 PHE A C 1
ATOM 742 O O . PHE A 1 99 ? 0.955 -10.343 7.343 1.00 89.94 99 PHE A O 1
ATOM 749 N N . GLY A 1 100 ? 0.293 -9.609 9.363 1.00 86.12 100 GLY A N 1
ATOM 750 C CA . GLY A 1 100 ? 1.067 -8.375 9.359 1.00 86.12 100 GLY A CA 1
ATOM 751 C C . GLY A 1 100 ? 2.438 -8.495 10.039 1.00 86.12 100 GLY A C 1
ATOM 752 O O . GLY A 1 100 ? 2.836 -9.565 10.501 1.00 86.12 100 GLY A O 1
ATOM 753 N N . PRO A 1 101 ? 3.178 -7.377 10.146 1.00 81.88 101 PRO A N 1
ATOM 754 C CA . PRO A 1 101 ? 4.477 -7.331 10.822 1.00 81.88 101 PRO A CA 1
ATOM 755 C C . PRO A 1 101 ? 4.387 -7.624 12.328 1.00 81.88 101 PRO A C 1
ATOM 757 O O . PRO A 1 101 ? 5.376 -8.046 12.935 1.00 81.88 101 PRO A O 1
ATOM 760 N N . ALA A 1 102 ? 3.218 -7.410 12.940 1.00 76.00 102 ALA A N 1
ATOM 761 C CA . ALA A 1 102 ? 2.965 -7.764 14.327 1.00 76.00 102 ALA A CA 1
ATOM 762 C C . ALA A 1 102 ? 2.878 -9.292 14.468 1.00 76.00 10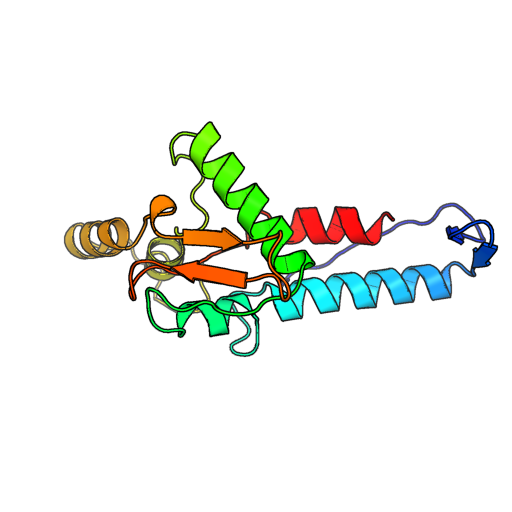2 ALA A C 1
ATOM 764 O O . ALA A 1 102 ? 1.877 -9.911 14.114 1.00 76.00 102 ALA A O 1
ATOM 765 N N . LYS A 1 103 ? 3.939 -9.908 15.000 1.00 69.12 103 LYS A N 1
ATOM 766 C CA . LYS A 1 103 ? 3.942 -11.343 15.301 1.00 69.12 103 LYS A CA 1
ATOM 767 C C . LYS A 1 103 ? 2.936 -11.632 16.413 1.00 69.12 103 LYS A C 1
ATOM 769 O O . LYS A 1 103 ? 3.124 -11.187 17.544 1.00 69.12 103 LYS A O 1
ATOM 774 N N . ARG A 1 104 ? 1.908 -12.414 16.097 1.00 72.06 104 ARG A N 1
ATOM 775 C CA . ARG A 1 104 ? 0.924 -12.933 17.051 1.00 72.06 104 ARG A CA 1
ATOM 776 C C . ARG A 1 104 ? 0.818 -14.446 16.892 1.00 72.06 104 ARG A C 1
ATOM 778 O O . ARG A 1 104 ? 1.115 -14.980 15.824 1.00 72.06 104 ARG A O 1
ATOM 785 N N . GLU A 1 105 ? 0.420 -15.138 17.955 1.00 72.38 105 GLU A N 1
ATOM 786 C CA . GLU A 1 105 ? 0.004 -16.533 17.828 1.00 72.38 105 GLU A CA 1
ATOM 787 C C . GLU A 1 105 ? -1.185 -16.636 16.868 1.00 72.38 105 GLU A C 1
ATOM 789 O O . GLU A 1 105 ? -2.110 -15.827 16.929 1.00 72.38 105 GLU A O 1
ATOM 794 N N . LEU A 1 106 ? -1.149 -17.633 15.981 1.00 76.88 106 LEU A N 1
ATOM 795 C CA . LEU A 1 106 ? -2.182 -17.886 14.975 1.00 76.88 106 LEU A CA 1
ATOM 796 C C . LEU A 1 106 ? -3.402 -18.561 15.617 1.00 76.88 106 LEU A C 1
ATOM 798 O O . LEU A 1 106 ? -3.728 -19.712 15.329 1.00 76.88 106 LEU A O 1
ATOM 802 N N . THR A 1 107 ? -4.055 -17.852 16.529 1.00 81.19 107 THR A N 1
ATOM 803 C CA . THR A 1 107 ? -5.335 -18.239 17.119 1.00 81.19 107 THR A CA 1
ATOM 804 C C . THR A 1 107 ? -6.432 -17.329 16.587 1.00 81.19 107 THR A C 1
ATOM 806 O O . THR A 1 107 ? -6.203 -16.153 16.303 1.00 81.19 107 THR A O 1
ATOM 809 N N . ALA A 1 108 ? -7.631 -17.884 16.403 1.00 86.12 108 ALA A N 1
ATOM 810 C CA . ALA A 1 108 ? -8.765 -17.089 15.955 1.00 86.12 108 ALA A CA 1
ATOM 811 C C . ALA A 1 108 ? -9.063 -15.990 16.996 1.00 86.12 108 ALA A C 1
ATOM 813 O O . ALA A 1 108 ? -9.162 -16.309 18.186 1.00 86.12 108 ALA A O 1
ATOM 814 N N . PRO A 1 109 ? -9.194 -14.718 16.581 1.00 89.62 109 PRO A N 1
ATOM 815 C CA . PRO A 1 109 ? -9.547 -13.644 17.493 1.00 89.62 109 PRO A CA 1
ATOM 816 C C . PRO A 1 109 ? -10.967 -13.840 18.024 1.00 89.62 109 PRO A C 1
ATOM 818 O O . PRO A 1 109 ? -11.845 -14.349 17.324 1.00 89.62 109 PRO A O 1
ATOM 821 N N . ASP A 1 110 ? -11.198 -13.420 19.266 1.00 93.56 110 ASP A N 1
ATOM 822 C CA . ASP A 1 110 ? -12.550 -13.364 19.805 1.00 93.56 110 ASP A CA 1
ATOM 823 C C . ASP A 1 110 ? -13.382 -12.260 19.125 1.00 93.56 110 ASP A C 1
ATOM 825 O O . ASP A 1 110 ? -12.869 -11.363 18.446 1.00 93.56 110 ASP A O 1
ATOM 829 N N . SER A 1 111 ? -14.702 -12.334 19.303 1.00 95.19 111 SER A N 1
ATOM 830 C CA . SER A 1 111 ? -15.638 -11.402 18.672 1.00 95.19 111 SER A CA 1
ATOM 831 C C . SER A 1 111 ? -15.439 -9.948 19.105 1.00 95.19 111 SER A C 1
ATOM 833 O O . SER A 1 111 ? -15.759 -9.052 18.326 1.00 95.19 111 SER A O 1
ATOM 835 N N . ALA A 1 112 ? -14.943 -9.697 20.322 1.00 96.12 112 ALA A N 1
ATOM 836 C CA . ALA A 1 112 ? -14.721 -8.340 20.813 1.00 96.12 112 ALA A CA 1
ATOM 837 C C . ALA A 1 112 ? -13.513 -7.713 20.108 1.00 96.12 112 ALA A C 1
ATOM 839 O O . ALA A 1 112 ? -13.642 -6.645 19.513 1.00 96.12 112 ALA A O 1
ATOM 840 N N . ALA A 1 113 ? -12.390 -8.432 20.056 1.00 94.12 113 ALA A N 1
ATOM 841 C CA . ALA A 1 113 ? -11.190 -8.014 19.339 1.00 94.12 113 ALA A CA 1
ATOM 842 C C . ALA A 1 113 ? -11.449 -7.825 17.833 1.00 94.12 113 ALA A C 1
ATOM 844 O O . ALA A 1 113 ? -10.917 -6.900 17.219 1.00 94.12 11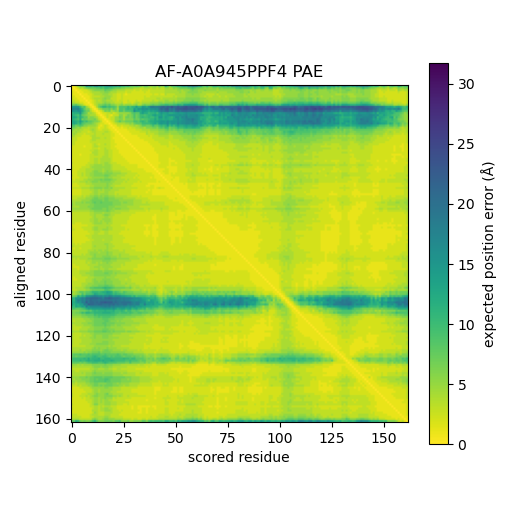3 ALA A O 1
ATOM 845 N N . LEU A 1 114 ? -12.290 -8.675 17.230 1.00 95.56 114 LEU A N 1
ATOM 846 C CA . LEU A 1 114 ? -12.693 -8.524 15.831 1.00 95.56 114 LEU A CA 1
ATOM 847 C C . LEU A 1 114 ? -13.488 -7.232 15.594 1.00 95.56 114 LEU A C 1
ATOM 849 O O . LEU A 1 114 ? -13.214 -6.521 14.630 1.00 95.56 114 LEU A O 1
ATOM 853 N N . GLN A 1 115 ? -14.458 -6.923 16.459 1.00 97.19 115 GLN A N 1
ATOM 854 C CA . GLN A 1 115 ? -15.250 -5.694 16.350 1.00 97.19 115 GLN A CA 1
ATOM 855 C C . GLN A 1 115 ? -14.401 -4.441 16.572 1.00 97.19 115 GLN A C 1
ATOM 857 O O . GLN A 1 115 ? -14.540 -3.471 15.831 1.00 97.19 115 GLN A O 1
ATOM 862 N N . GLU A 1 116 ? -13.480 -4.471 17.536 1.00 96.19 116 GLU A N 1
ATOM 863 C CA . GLU A 1 116 ? -12.518 -3.386 17.735 1.00 96.19 116 GLU A CA 1
ATOM 864 C C . GLU A 1 116 ? -11.689 -3.141 16.475 1.00 96.19 116 GLU A C 1
ATOM 866 O O . GLU A 1 116 ? -11.622 -2.007 16.014 1.00 96.19 116 GLU A O 1
ATOM 871 N N . ALA A 1 117 ? -11.129 -4.191 15.867 1.00 95.56 117 ALA A N 1
ATOM 872 C CA . ALA A 1 117 ? -10.344 -4.054 14.644 1.00 95.56 117 ALA A CA 1
ATOM 873 C C . ALA A 1 117 ? -11.175 -3.553 13.452 1.00 95.56 117 ALA A C 1
ATOM 875 O O . ALA A 1 117 ? -10.672 -2.749 12.672 1.00 95.56 117 ALA A O 1
ATOM 876 N N . LEU A 1 118 ? -12.436 -3.980 13.320 1.00 96.75 118 LEU A N 1
ATOM 877 C CA . LEU A 1 118 ? -13.347 -3.498 12.274 1.00 96.75 118 LEU A CA 1
ATOM 878 C C . LEU A 1 118 ? -13.617 -1.993 12.381 1.00 96.75 118 LEU A C 1
ATOM 880 O O . LEU A 1 118 ? -13.682 -1.321 11.357 1.00 96.75 118 LEU A O 1
ATOM 884 N N . ASN A 1 119 ? -13.711 -1.443 13.595 1.00 96.94 119 ASN A N 1
ATOM 885 C CA . ASN A 1 119 ? -13.928 -0.005 13.796 1.00 96.94 119 ASN A CA 1
ATOM 886 C C . ASN A 1 119 ? -12.752 0.862 13.312 1.00 96.94 119 ASN A C 1
ATOM 888 O O . ASN A 1 119 ? -12.924 2.065 13.103 1.00 96.94 119 ASN A O 1
ATOM 892 N N . LEU A 1 120 ? -11.569 0.266 13.144 1.00 96.81 120 LEU A N 1
ATOM 893 C CA . LEU A 1 120 ? -10.350 0.932 12.677 1.00 96.81 120 LEU A CA 1
ATOM 894 C C . LEU A 1 120 ? -10.182 0.876 11.146 1.00 96.81 120 LEU A C 1
ATOM 896 O O . LEU A 1 120 ? -9.249 1.476 10.614 1.00 96.81 120 LEU A O 1
ATOM 900 N N . VAL A 1 121 ? -11.054 0.145 10.445 1.00 98.12 121 VAL A N 1
ATOM 901 C CA . VAL A 1 121 ? -11.038 -0.004 8.984 1.00 98.12 121 VAL A CA 1
ATOM 902 C C . VAL A 1 121 ? -12.008 1.004 8.377 1.00 98.12 121 VAL A C 1
ATOM 904 O O . VAL A 1 121 ? -13.216 0.932 8.596 1.00 98.12 121 VAL A O 1
ATOM 90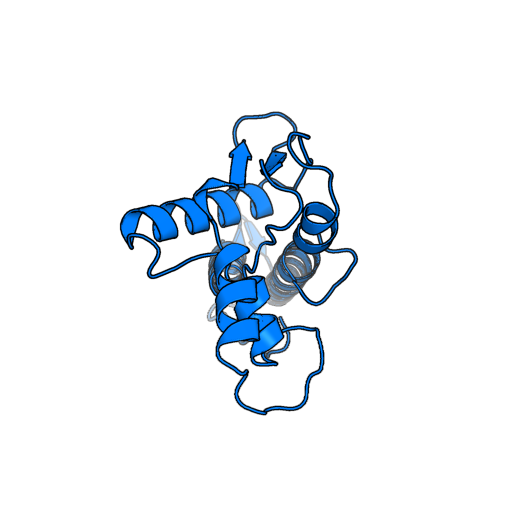7 N N . ASP A 1 122 ? -11.465 1.974 7.648 1.00 97.94 122 ASP A N 1
ATOM 908 C CA . ASP A 1 122 ? -12.222 3.071 7.054 1.00 97.94 122 ASP A CA 1
ATOM 909 C C . ASP A 1 122 ? -11.403 3.761 5.953 1.00 97.94 122 ASP A C 1
ATOM 911 O O . ASP A 1 122 ? -10.710 4.757 6.185 1.00 97.94 122 ASP A O 1
ATOM 915 N N . PHE A 1 123 ? -11.486 3.255 4.719 1.00 98.25 123 PHE A N 1
ATOM 916 C CA . PHE A 1 123 ? -10.803 3.889 3.585 1.00 98.25 123 PHE A CA 1
ATOM 917 C C . PHE A 1 123 ? -11.312 5.302 3.272 1.00 98.25 123 PHE A C 1
ATOM 919 O O . PHE A 1 123 ? -10.594 6.074 2.638 1.00 98.25 123 PHE A O 1
ATOM 926 N N . THR A 1 124 ? -12.515 5.678 3.725 1.00 98.12 124 THR A N 1
ATOM 927 C CA . THR A 1 124 ? -13.060 7.029 3.509 1.00 98.12 124 THR A CA 1
ATOM 928 C C . THR A 1 124 ? -12.360 8.081 4.370 1.00 98.12 124 THR A C 1
ATOM 930 O O . THR A 1 124 ? -12.412 9.273 4.063 1.00 98.12 124 THR A O 1
ATOM 933 N N . ALA A 1 125 ? -11.638 7.642 5.406 1.00 98.12 125 ALA A N 1
ATOM 934 C CA . ALA A 1 125 ? -10.803 8.496 6.234 1.00 98.12 125 ALA A CA 1
ATOM 935 C C . ALA A 1 125 ? -9.468 8.877 5.575 1.00 98.12 125 ALA A C 1
ATOM 937 O O . ALA A 1 125 ? -8.761 9.715 6.131 1.00 98.12 125 ALA A O 1
ATOM 938 N N . ILE A 1 126 ? -9.102 8.297 4.425 1.00 98.38 126 ILE A N 1
ATOM 939 C CA . ILE A 1 126 ? -7.854 8.602 3.710 1.00 98.38 126 ILE A CA 1
ATOM 940 C C . ILE A 1 126 ? -8.139 9.462 2.478 1.00 98.38 126 ILE A C 1
ATOM 942 O O . ILE A 1 126 ? -9.045 9.190 1.695 1.00 98.38 126 ILE A O 1
ATOM 946 N N . GLN A 1 127 ? -7.313 10.483 2.274 1.00 97.94 127 GLN A N 1
ATOM 947 C CA . GLN A 1 127 ? -7.334 11.347 1.100 1.00 97.94 127 GLN A CA 1
ATOM 948 C C . GLN A 1 127 ? -5.971 11.315 0.409 1.00 97.94 127 GLN A C 1
ATOM 950 O O . GLN A 1 127 ? -4.931 11.461 1.057 1.00 97.94 127 GLN A O 1
ATOM 955 N N . SER A 1 128 ? -5.985 11.146 -0.913 1.00 97.75 128 SER A N 1
ATOM 956 C CA . SER A 1 128 ? -4.807 11.287 -1.769 1.00 97.75 128 SER A CA 1
ATOM 957 C C . SER A 1 128 ? -4.855 12.616 -2.513 1.00 97.75 128 SER A C 1
ATOM 959 O O . SER A 1 128 ? -5.832 12.890 -3.210 1.00 97.75 128 SER A O 1
ATOM 961 N N . LEU A 1 129 ? -3.796 13.409 -2.401 1.00 96.62 129 LEU A N 1
ATOM 962 C CA . LEU A 1 129 ? -3.660 14.724 -3.021 1.00 96.62 129 LEU A CA 1
ATOM 963 C C . LEU A 1 129 ? -2.505 14.656 -4.026 1.00 96.62 129 LEU A C 1
ATOM 965 O O . LEU A 1 129 ? -1.375 15.049 -3.737 1.00 96.62 129 LEU A O 1
ATOM 969 N N . ALA A 1 130 ? -2.783 14.048 -5.182 1.00 92.31 130 ALA A N 1
ATOM 970 C CA . ALA A 1 130 ? -1.782 13.758 -6.211 1.00 92.31 130 ALA A CA 1
ATOM 971 C C . ALA A 1 130 ? -1.370 14.987 -7.037 1.00 92.31 130 ALA A C 1
ATOM 973 O O . ALA A 1 130 ? -0.274 14.983 -7.592 1.00 92.31 130 ALA A O 1
ATOM 974 N N . ASP A 1 131 ? -2.230 16.009 -7.090 1.00 91.19 131 ASP A N 1
ATOM 975 C CA . ASP A 1 131 ? -1.998 17.255 -7.833 1.00 91.19 131 ASP A CA 1
ATOM 976 C C . ASP A 1 131 ? -1.269 18.327 -6.996 1.00 91.19 131 ASP A C 1
ATOM 978 O O . ASP A 1 131 ? -0.854 19.360 -7.521 1.00 91.19 131 ASP A O 1
ATOM 982 N N . GLU A 1 132 ? -1.092 18.091 -5.692 1.00 87.81 132 GLU A N 1
ATOM 983 C CA . GLU A 1 132 ? -0.332 18.981 -4.811 1.00 87.81 132 GLU A CA 1
ATOM 984 C C . GLU A 1 132 ? 1.174 18.875 -5.072 1.00 87.81 132 GLU A C 1
ATOM 986 O O . GLU A 1 132 ? 1.690 17.844 -5.505 1.00 87.81 132 GLU A O 1
ATOM 991 N N . THR A 1 133 ? 1.914 19.946 -4.775 1.00 90.62 133 THR A N 1
ATOM 992 C CA . THR A 1 133 ? 3.382 19.954 -4.863 1.00 90.62 133 THR A CA 1
ATOM 993 C C . THR A 1 133 ? 3.984 20.293 -3.495 1.00 90.62 133 THR A C 1
ATOM 995 O O . THR A 1 133 ? 4.000 21.466 -3.117 1.00 90.62 133 THR A O 1
ATOM 998 N N . PRO A 1 134 ? 4.515 19.306 -2.746 1.00 93.62 134 PRO A N 1
ATOM 999 C CA . PRO A 1 134 ? 4.644 17.887 -3.100 1.00 93.62 134 PRO A CA 1
ATOM 1000 C C . PRO A 1 134 ? 3.323 17.107 -2.992 1.00 93.62 134 PRO A C 1
ATOM 1002 O O . PRO A 1 134 ? 2.461 17.443 -2.175 1.00 93.62 134 PRO A O 1
ATOM 1005 N N . ALA A 1 135 ? 3.218 16.008 -3.748 1.00 97.56 135 ALA A N 1
ATOM 1006 C CA . ALA A 1 135 ? 2.115 15.065 -3.607 1.00 97.56 135 ALA A CA 1
ATOM 1007 C C . ALA A 1 135 ? 2.015 14.598 -2.152 1.00 97.56 135 ALA A C 1
ATOM 1009 O O . ALA A 1 135 ? 3.024 14.331 -1.490 1.00 97.56 135 ALA A O 1
ATOM 1010 N N . SER A 1 136 ? 0.794 14.539 -1.635 1.00 98.25 136 SER A N 1
ATOM 1011 C CA . SER A 1 136 ? 0.568 14.356 -0.204 1.00 98.25 136 SER A CA 1
ATOM 1012 C C . SER A 1 136 ? -0.580 13.397 0.069 1.00 98.25 136 SER A C 1
ATOM 1014 O O . SER A 1 136 ? -1.496 13.236 -0.737 1.00 98.25 136 SER A O 1
ATOM 1016 N N . LEU A 1 137 ? -0.536 12.767 1.238 1.00 98.31 137 LEU A N 1
ATOM 1017 C CA . LEU A 1 137 ? 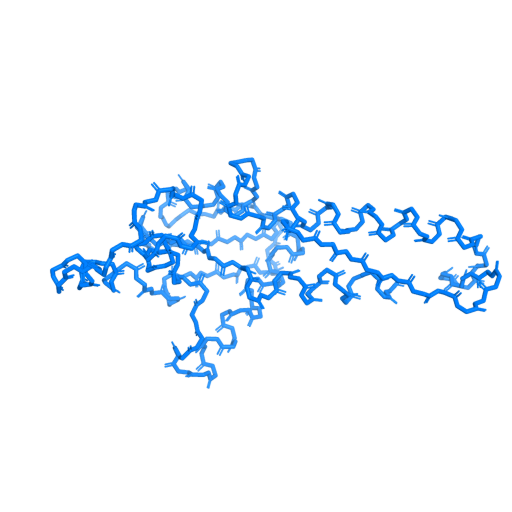-1.652 12.021 1.806 1.00 98.31 137 LEU A CA 1
ATOM 1018 C C . LEU A 1 137 ? -2.157 12.741 3.051 1.00 98.31 137 LEU A C 1
ATOM 1020 O O . LEU A 1 137 ? -1.397 13.416 3.744 1.00 98.31 137 LEU A O 1
ATOM 1024 N N . MET A 1 138 ? -3.429 12.553 3.366 1.00 98.06 138 MET A N 1
ATOM 1025 C CA . MET A 1 138 ? -4.011 12.984 4.631 1.00 98.06 138 MET A CA 1
ATOM 1026 C C . MET A 1 138 ? -4.934 11.894 5.155 1.00 98.06 138 MET A C 1
ATOM 1028 O O . MET A 1 138 ? -5.589 11.196 4.383 1.00 98.06 138 MET A O 1
ATOM 1032 N N . ARG A 1 139 ? -5.003 11.767 6.477 1.00 97.44 139 ARG A N 1
ATOM 1033 C CA . ARG A 1 139 ? -6.010 10.957 7.161 1.00 97.44 139 ARG A CA 1
ATOM 1034 C C . ARG A 1 139 ? -6.850 11.834 8.072 1.00 97.44 139 ARG A C 1
ATOM 1036 O O . ARG A 1 139 ? -6.306 12.744 8.685 1.00 97.44 139 ARG A O 1
ATOM 1043 N N . THR A 1 140 ? -8.144 11.578 8.186 1.00 97.81 140 THR A N 1
ATOM 1044 C CA . THR A 1 140 ? -9.040 12.339 9.077 1.00 97.81 140 THR A CA 1
ATOM 1045 C C . THR A 1 140 ? -9.103 11.760 10.490 1.00 97.81 140 THR A C 1
ATOM 1047 O O . THR A 1 140 ? -9.616 12.415 11.397 1.00 97.81 140 THR A O 1
ATOM 1050 N N . ARG A 1 141 ? -8.547 10.556 10.691 1.00 96.75 141 ARG A N 1
ATOM 1051 C CA . ARG A 1 141 ? -8.516 9.827 11.963 1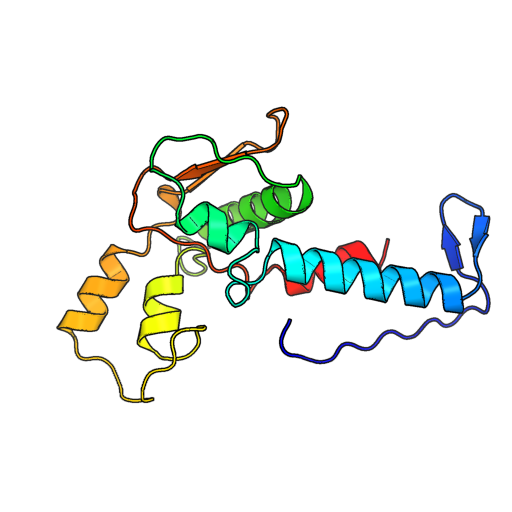.00 96.75 141 ARG A CA 1
ATOM 1052 C C . ARG A 1 141 ? -7.122 9.282 12.271 1.00 96.75 141 ARG A C 1
ATOM 1054 O O . ARG A 1 141 ? -6.417 8.835 11.365 1.00 96.75 141 ARG A O 1
ATOM 1061 N N . ASP A 1 142 ? -6.755 9.290 13.553 1.00 95.25 142 ASP A N 1
ATOM 1062 C CA . ASP A 1 142 ? -5.427 8.877 14.025 1.00 95.25 142 ASP A CA 1
ATOM 1063 C C . AS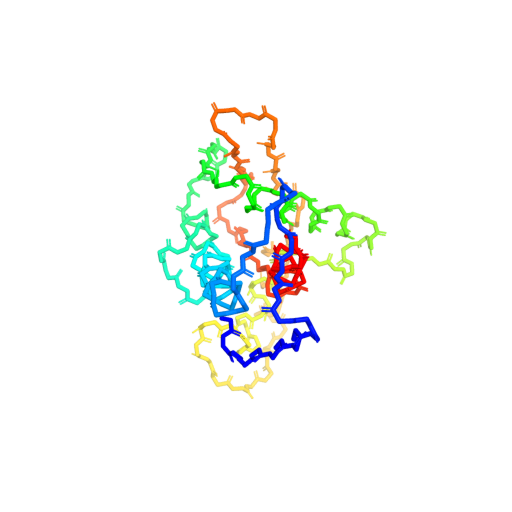P A 1 142 ? -5.226 7.357 14.133 1.00 95.25 142 ASP A C 1
ATOM 1065 O O . ASP A 1 142 ? -4.109 6.881 14.354 1.00 95.25 142 ASP A O 1
ATOM 1069 N N . ASP A 1 143 ? -6.285 6.584 13.950 1.00 94.75 143 ASP A N 1
ATOM 1070 C CA . ASP A 1 143 ? -6.324 5.142 14.169 1.00 94.75 143 ASP A CA 1
ATOM 1071 C C . ASP A 1 143 ? -6.390 4.325 12.865 1.00 94.75 143 ASP A C 1
ATOM 1073 O O . ASP A 1 143 ? -6.267 3.101 12.891 1.00 94.75 143 ASP A O 1
ATOM 1077 N N . VAL A 1 144 ? -6.500 5.000 11.717 1.00 95.25 144 VAL A N 1
ATOM 1078 C CA . VAL A 1 144 ? -6.515 4.375 10.389 1.00 95.25 144 VAL A CA 1
ATOM 1079 C C . VAL A 1 144 ? -5.092 4.252 9.849 1.00 95.25 144 VAL A C 1
ATOM 1081 O O . VAL A 1 144 ? -4.288 5.187 9.929 1.00 95.25 144 VAL A O 1
ATOM 1084 N N . SER A 1 145 ? -4.782 3.085 9.283 1.00 94.56 145 SER A N 1
ATOM 1085 C CA . SER A 1 145 ? -3.472 2.739 8.721 1.00 94.56 145 SER A CA 1
ATOM 1086 C C . SER A 1 145 ? -3.632 2.074 7.361 1.00 94.56 145 SER A C 1
ATOM 1088 O O . SER A 1 145 ? -4.557 1.293 7.175 1.00 94.56 145 SER A O 1
ATOM 1090 N N . LEU A 1 146 ? -2.711 2.336 6.433 1.00 97.31 146 LEU A N 1
ATOM 1091 C CA . LEU A 1 146 ? -2.723 1.737 5.098 1.00 97.31 146 LEU A CA 1
ATOM 1092 C C . LEU A 1 146 ? -1.969 0.394 5.052 1.00 97.31 146 LEU A C 1
ATOM 1094 O O . LEU A 1 146 ? -0.886 0.258 5.621 1.00 97.31 146 LEU A O 1
ATOM 1098 N N . ASP A 1 147 ? -2.502 -0.555 4.288 1.00 97.19 147 ASP A N 1
ATOM 1099 C CA . ASP A 1 147 ? -1.849 -1.770 3.810 1.00 97.19 147 ASP A CA 1
ATOM 1100 C C . ASP A 1 147 ? -1.957 -1.853 2.279 1.00 97.19 147 ASP A C 1
ATOM 1102 O O . ASP A 1 147 ? -3.013 -2.125 1.708 1.00 97.19 147 ASP A O 1
ATOM 1106 N N . LEU A 1 148 ? -0.826 -1.635 1.604 1.00 97.12 148 LEU A N 1
ATOM 1107 C CA . LEU A 1 148 ? -0.724 -1.677 0.143 1.00 97.12 148 LEU A CA 1
ATOM 1108 C C . LEU A 1 148 ? -0.222 -3.031 -0.381 1.00 97.12 148 LEU A C 1
ATOM 1110 O O . LEU A 1 148 ? 0.094 -3.152 -1.566 1.00 97.12 148 LEU A O 1
ATOM 1114 N N . SER A 1 149 ? -0.143 -4.067 0.464 1.00 95.06 149 SER A N 1
ATOM 1115 C CA . SER A 1 149 ? 0.418 -5.382 0.105 1.00 95.06 149 SER A CA 1
ATOM 1116 C C . SER A 1 149 ? -0.279 -6.052 -1.085 1.00 95.06 149 SER A C 1
ATOM 1118 O O . SER A 1 149 ? 0.335 -6.863 -1.784 1.00 95.06 149 SER A O 1
ATOM 1120 N N . SER A 1 150 ? -1.542 -5.699 -1.326 1.00 95.19 150 SER A N 1
ATOM 1121 C CA . SER A 1 150 ? -2.401 -6.200 -2.402 1.00 95.19 150 SER A CA 1
ATOM 1122 C C . SER A 1 150 ? -2.187 -5.519 -3.760 1.00 95.19 150 SER A C 1
ATOM 1124 O O . SER A 1 150 ? -2.535 -6.107 -4.779 1.00 95.19 150 SER A O 1
ATOM 1126 N N . VAL A 1 151 ? -1.605 -4.314 -3.795 1.00 96.62 151 VAL A N 1
ATOM 1127 C CA . VAL A 1 151 ? -1.488 -3.489 -5.019 1.00 96.62 151 VAL A CA 1
ATOM 1128 C C . VAL A 1 151 ? -0.056 -3.053 -5.331 1.00 96.62 151 VAL A C 1
ATOM 1130 O O . VAL A 1 151 ? 0.320 -2.984 -6.499 1.00 96.62 151 VAL A O 1
ATOM 1133 N N . ALA A 1 152 ? 0.796 -2.851 -4.319 1.00 95.44 152 ALA A N 1
ATOM 1134 C CA . ALA A 1 152 ? 2.158 -2.340 -4.502 1.00 95.44 152 ALA A CA 1
ATOM 1135 C C . ALA A 1 152 ? 3.047 -3.262 -5.355 1.00 95.44 152 ALA A C 1
ATOM 1137 O O . ALA A 1 152 ? 3.937 -2.793 -6.061 1.00 95.44 152 ALA A O 1
ATOM 1138 N N . LYS A 1 153 ? 2.805 -4.581 -5.321 1.00 93.81 153 LYS A N 1
ATOM 1139 C CA . LYS A 1 153 ? 3.529 -5.536 -6.177 1.00 93.81 153 LYS A CA 1
ATOM 1140 C C . LYS A 1 153 ? 3.161 -5.368 -7.650 1.00 93.81 153 LYS A C 1
ATOM 1142 O O . LYS A 1 153 ? 4.058 -5.401 -8.482 1.00 93.81 153 LYS A O 1
ATOM 1147 N N . GLY A 1 154 ? 1.873 -5.175 -7.948 1.00 94.88 154 GLY A N 1
ATOM 1148 C CA . GLY A 1 154 ? 1.394 -4.917 -9.309 1.00 94.88 154 GLY A CA 1
ATOM 1149 C C . GLY A 1 154 ? 2.031 -3.652 -9.872 1.00 94.88 154 GLY A C 1
ATOM 1150 O O . GLY A 1 154 ? 2.677 -3.709 -10.909 1.00 94.88 154 GLY A O 1
ATOM 1151 N N . TYR A 1 155 ? 2.011 -2.568 -9.092 1.00 96.62 155 TYR A N 1
ATOM 1152 C CA . TYR A 1 155 ? 2.700 -1.329 -9.454 1.00 96.62 155 TYR A CA 1
ATOM 1153 C C . TYR A 1 155 ? 4.203 -1.527 -9.708 1.00 96.62 155 TYR A C 1
ATOM 1155 O O . TYR A 1 155 ? 4.753 -0.999 -10.669 1.00 96.62 155 TYR A O 1
ATOM 1163 N N . GLY A 1 156 ? 4.882 -2.316 -8.868 1.00 95.25 156 GLY A N 1
ATOM 1164 C CA . GLY A 1 156 ? 6.294 -2.642 -9.073 1.00 95.25 156 GLY A CA 1
ATOM 1165 C C . GLY A 1 156 ? 6.569 -3.374 -10.389 1.00 95.25 156 GLY A C 1
ATOM 1166 O O . GLY A 1 156 ? 7.602 -3.124 -11.002 1.00 95.25 156 GLY A O 1
ATOM 1167 N N . VAL A 1 157 ? 5.653 -4.240 -10.835 1.00 95.19 157 VAL A N 1
ATOM 1168 C CA . VAL A 1 157 ? 5.728 -4.898 -12.149 1.00 95.19 157 VAL A CA 1
ATOM 1169 C C . VAL A 1 157 ? 5.497 -3.889 -13.271 1.00 95.19 157 VAL A C 1
ATOM 1171 O O . VAL A 1 157 ? 6.287 -3.862 -14.210 1.00 95.19 157 VAL A O 1
ATOM 1174 N N . ASP A 1 158 ? 4.478 -3.036 -13.149 1.00 94.69 158 ASP A N 1
ATOM 1175 C CA . ASP A 1 158 ? 4.141 -2.039 -14.171 1.00 94.69 158 ASP A CA 1
ATOM 1176 C C . ASP A 1 158 ? 5.304 -1.071 -14.419 1.00 94.69 158 ASP A C 1
ATOM 1178 O O . ASP A 1 158 ? 5.683 -0.839 -15.563 1.00 94.69 158 ASP A O 1
ATOM 1182 N N . VAL A 1 159 ? 5.928 -0.551 -13.357 1.00 92.81 159 VAL A N 1
ATOM 1183 C CA . VAL A 1 159 ? 7.069 0.371 -13.488 1.00 92.81 159 VAL A CA 1
ATOM 1184 C C . VAL A 1 159 ? 8.330 -0.342 -13.975 1.00 92.81 159 VAL A C 1
ATOM 1186 O O . VAL A 1 159 ? 9.120 0.261 -14.687 1.00 92.81 159 VAL A O 1
ATOM 1189 N N . ALA A 1 160 ? 8.535 -1.614 -13.622 1.00 91.44 160 ALA A N 1
ATOM 1190 C CA . ALA A 1 160 ? 9.682 -2.384 -14.106 1.00 91.44 160 ALA A CA 1
ATOM 1191 C C . ALA A 1 160 ? 9.584 -2.756 -15.598 1.00 91.44 160 ALA A C 1
ATOM 1193 O O . ALA A 1 160 ? 10.589 -3.148 -16.188 1.00 91.44 160 ALA A O 1
ATOM 1194 N N . ALA A 1 161 ? 8.388 -2.676 -16.188 1.00 87.12 161 ALA A N 1
ATOM 1195 C CA . ALA A 1 161 ? 8.147 -2.964 -17.599 1.00 87.12 161 ALA A CA 1
ATOM 1196 C C . ALA A 1 161 ? 8.309 -1.739 -18.524 1.00 87.12 161 ALA A C 1
ATOM 1198 O O . ALA A 1 161 ? 8.294 -1.917 -19.744 1.00 87.12 161 ALA A O 1
ATOM 1199 N N . LEU A 1 162 ? 8.431 -0.528 -17.962 1.00 74.19 162 LEU A N 1
ATOM 1200 C CA . LEU A 1 162 ? 8.615 0.745 -18.677 1.00 74.19 162 LEU A CA 1
ATOM 1201 C C . LEU A 1 162 ? 10.099 1.097 -18.841 1.00 74.19 162 LEU A C 1
ATOM 1203 O O . LEU A 1 162 ? 10.434 1.669 -19.903 1.00 74.19 162 LEU A O 1
#

Solvent-accessible surface area (backbone atoms only — not comparable to full-atom values): 9243 Å² total; per-residue (Å²): 118,99,70,87,85,84,88,86,78,95,53,83,48,46,76,52,98,89,41,79,38,52,48,68,59,53,51,52,52,34,53,51,44,45,52,49,45,36,52,40,52,25,76,77,40,75,85,5,53,48,39,46,52,46,70,46,64,45,78,38,84,41,77,44,54,65,68,58,32,53,53,50,43,51,42,52,51,48,16,60,75,49,72,55,78,42,52,40,16,44,37,53,50,37,31,62,64,34,76,38,78,51,86,52,77,87,54,85,71,54,73,65,62,49,52,57,31,51,75,36,44,52,58,86,42,53,46,63,37,68,88,44,91,68,19,22,38,34,29,70,46,70,71,46,36,68,39,47,84,89,49,54,60,59,51,34,52,57,63,53,73,106